Protein AF-A0A521VHK9-F1 (afdb_monomer)

Nearest PDB structures (foldseek):
  4nqz-assembly1_A  TM=6.795E-01  e=7.131E+00  Pseudomonas aeruginosa PAO1

Structure (mmCIF, N/CA/C/O backbone):
data_AF-A0A521VHK9-F1
#
_entry.id   AF-A0A521VHK9-F1
#
loop_
_atom_site.group_PDB
_atom_site.id
_atom_site.type_symbol
_atom_site.label_atom_id
_atom_site.label_alt_id
_atom_site.label_comp_id
_atom_site.label_asym_id
_atom_site.label_entity_id
_atom_site.label_seq_id
_atom_site.pdbx_PDB_ins_code
_atom_site.Cartn_x
_atom_site.Cartn_y
_atom_site.Cartn_z
_atom_site.occupancy
_atom_site.B_iso_or_equiv
_atom_site.auth_seq_id
_atom_site.auth_comp_id
_atom_site.auth_asym_id
_atom_site.auth_atom_id
_atom_site.pdbx_PDB_model_num
ATOM 1 N N . LEU A 1 1 ? 5.762 6.390 16.901 1.00 76.50 1 LEU A N 1
ATOM 2 C CA . LEU A 1 1 ? 4.989 6.015 15.692 1.00 76.50 1 LEU A CA 1
ATOM 3 C C . LEU A 1 1 ? 3.698 6.836 15.631 1.00 76.50 1 LEU A C 1
ATOM 5 O O . LEU A 1 1 ? 3.010 6.908 16.640 1.00 76.50 1 LEU A O 1
ATOM 9 N N . ARG A 1 2 ? 3.384 7.506 14.509 1.00 87.19 2 ARG A N 1
ATOM 10 C CA . ARG A 1 2 ? 2.198 8.387 14.388 1.00 87.19 2 ARG A CA 1
ATOM 11 C C . ARG A 1 2 ? 0.972 7.612 13.881 1.00 87.19 2 ARG A C 1
ATOM 13 O O . ARG A 1 2 ? 0.529 7.832 12.761 1.00 87.19 2 ARG A O 1
ATOM 20 N N . VAL A 1 3 ? 0.445 6.705 14.706 1.00 91.56 3 VAL A N 1
ATOM 21 C CA . VAL A 1 3 ? -0.664 5.803 14.327 1.00 91.56 3 VAL A CA 1
ATOM 22 C C . VAL A 1 3 ? -1.947 6.588 14.035 1.00 91.56 3 VAL A C 1
ATOM 24 O O . VAL A 1 3 ? -2.464 6.510 12.931 1.00 91.56 3 VAL A O 1
ATOM 27 N N . LYS A 1 4 ? -2.398 7.443 14.965 1.00 91.75 4 LYS A N 1
ATOM 28 C CA . LYS A 1 4 ? -3.632 8.238 14.794 1.00 91.75 4 LYS A CA 1
ATOM 29 C C . LYS A 1 4 ? -3.602 9.144 13.555 1.00 91.7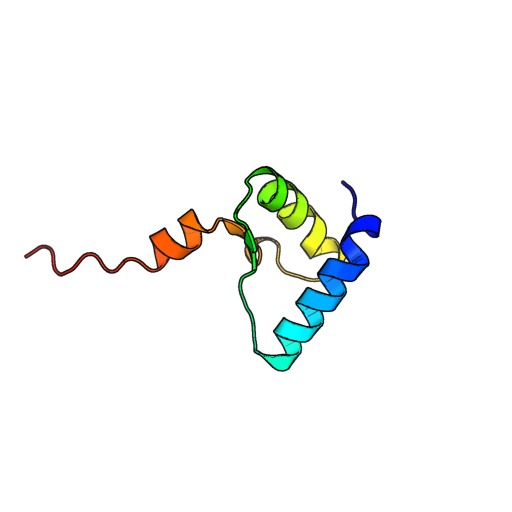5 4 LYS A C 1
ATOM 31 O O . LYS A 1 4 ? -4.592 9.253 12.847 1.00 91.75 4 LYS A O 1
ATOM 36 N N . GLY A 1 5 ? -2.447 9.743 13.252 1.00 93.00 5 GLY A N 1
ATOM 37 C CA . GLY A 1 5 ? -2.264 10.591 12.064 1.00 93.00 5 GLY A CA 1
ATOM 38 C C . GLY A 1 5 ? -2.216 9.822 10.735 1.00 93.00 5 GLY A C 1
ATOM 39 O O . GLY A 1 5 ? -2.028 10.424 9.678 1.00 93.00 5 GLY A O 1
ATOM 40 N N . ALA A 1 6 ? -2.320 8.494 10.759 1.00 94.12 6 ALA A N 1
ATOM 41 C CA . ALA A 1 6 ? -2.430 7.679 9.559 1.00 94.12 6 ALA A CA 1
ATOM 42 C C . ALA A 1 6 ? -3.879 7.348 9.183 1.00 94.12 6 ALA A C 1
ATOM 44 O O . ALA A 1 6 ? -4.085 6.933 8.050 1.00 94.12 6 ALA A O 1
ATOM 45 N N . LEU A 1 7 ? -4.859 7.591 10.065 1.00 95.62 7 LEU A N 1
ATOM 46 C CA . LEU A 1 7 ? -6.269 7.230 9.868 1.00 95.62 7 LEU A CA 1
ATOM 47 C C . LEU A 1 7 ? -6.829 7.552 8.466 1.00 95.62 7 LEU A C 1
ATOM 49 O O . LEU A 1 7 ? -7.220 6.602 7.796 1.00 95.62 7 LEU A O 1
ATOM 53 N N . PRO A 1 8 ? -6.770 8.799 7.948 1.00 96.38 8 PRO A N 1
ATOM 54 C CA . PRO A 1 8 ? -7.345 9.099 6.630 1.00 96.38 8 PRO A CA 1
ATOM 55 C C . PRO A 1 8 ? -6.667 8.327 5.487 1.00 96.38 8 PRO A C 1
ATOM 57 O O . PRO A 1 8 ? -7.280 8.021 4.471 1.00 96.38 8 PRO A O 1
ATOM 60 N N . ARG A 1 9 ? -5.386 7.972 5.648 1.00 95.19 9 ARG A N 1
ATOM 61 C CA . ARG A 1 9 ? -4.643 7.168 4.665 1.00 95.19 9 ARG A CA 1
ATOM 62 C C . ARG A 1 9 ? -5.000 5.683 4.764 1.00 95.19 9 ARG A C 1
ATOM 64 O O . ARG A 1 9 ? -4.962 4.995 3.753 1.00 95.19 9 ARG A O 1
ATOM 71 N N . MET A 1 10 ? -5.338 5.197 5.958 1.00 95.75 10 MET A N 1
ATOM 72 C CA . MET A 1 10 ? -5.776 3.815 6.181 1.00 95.75 10 MET A CA 1
ATOM 73 C C . MET A 1 10 ? -7.204 3.592 5.688 1.00 95.75 10 MET A C 1
ATOM 75 O O . MET A 1 10 ? -7.476 2.551 5.108 1.00 95.75 10 MET A O 1
ATOM 79 N N . GLU A 1 11 ? -8.088 4.577 5.851 1.00 96.62 11 GLU A N 1
ATOM 80 C CA . GLU A 1 11 ? -9.444 4.547 5.288 1.00 96.62 11 GLU A CA 1
ATOM 81 C C . GLU A 1 11 ? -9.402 4.511 3.757 1.00 96.62 11 GLU A C 1
ATOM 83 O O . GLU A 1 11 ? -10.037 3.656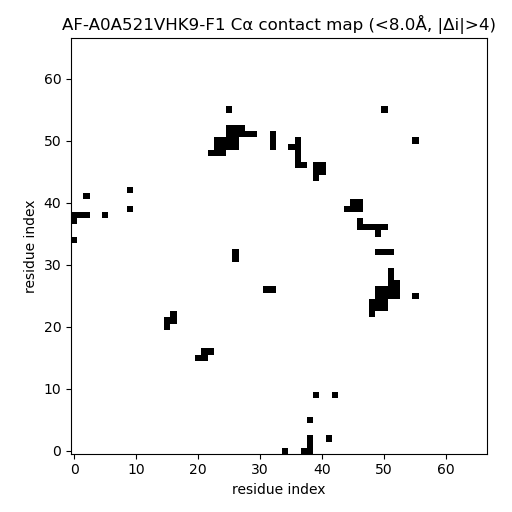 3.143 1.00 96.62 11 GLU A O 1
ATOM 88 N N . ALA A 1 12 ? -8.575 5.365 3.144 1.00 96.88 12 ALA A N 1
ATOM 89 C CA . ALA A 1 12 ? -8.359 5.341 1.700 1.00 96.88 12 ALA A CA 1
ATOM 90 C C . ALA A 1 12 ? -7.782 3.998 1.221 1.00 96.88 12 ALA A C 1
ATOM 92 O O . ALA A 1 12 ? -8.202 3.484 0.186 1.00 96.88 12 ALA A O 1
ATOM 93 N N . LEU A 1 13 ? -6.843 3.411 1.976 1.00 96.94 13 LEU A N 1
ATOM 94 C CA . LEU A 1 13 ? -6.296 2.091 1.666 1.00 96.94 13 LEU A CA 1
ATOM 95 C C . LEU A 1 13 ? -7.377 1.005 1.752 1.00 96.94 13 LEU A C 1
ATOM 97 O O . LEU A 1 13 ? -7.520 0.237 0.810 1.00 96.94 13 LEU A O 1
ATOM 101 N N . GLN A 1 14 ? -8.161 0.965 2.831 1.00 97.00 14 GLN A N 1
ATOM 102 C CA . GLN A 1 14 ? -9.246 -0.005 3.002 1.00 97.00 14 GLN A CA 1
ATOM 103 C C . GLN A 1 14 ? -10.245 0.064 1.845 1.00 97.00 14 GLN A C 1
ATOM 105 O O . GLN A 1 14 ? -10.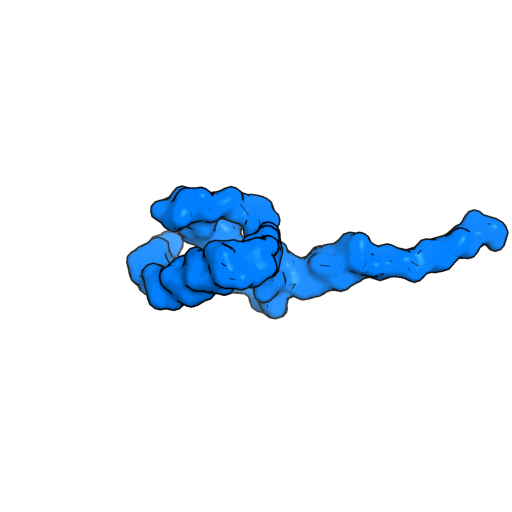577 -0.960 1.258 1.00 97.00 14 GLN A O 1
ATOM 110 N N . GLN A 1 15 ? -10.643 1.274 1.448 1.00 98.06 15 GLN A N 1
ATOM 111 C CA . GLN A 1 15 ? -11.573 1.468 0.341 1.00 98.06 15 GLN A CA 1
ATOM 112 C C . GLN A 1 15 ? -11.066 0.845 -0.968 1.00 98.06 15 GLN A C 1
ATOM 114 O O . GLN A 1 15 ? -11.827 0.166 -1.654 1.00 98.06 15 GLN A O 1
ATOM 119 N N . VAL A 1 16 ? -9.797 1.057 -1.336 1.00 97.62 16 VAL A N 1
ATOM 120 C CA . VAL A 1 16 ? -9.247 0.500 -2.588 1.00 97.62 16 VAL A CA 1
ATOM 121 C C . VAL A 1 16 ? -8.932 -0.991 -2.487 1.00 97.62 16 VAL A C 1
ATOM 123 O O . VAL A 1 16 ? -8.962 -1.689 -3.499 1.00 97.62 16 VAL A O 1
ATOM 126 N N . VAL A 1 17 ? -8.663 -1.499 -1.285 1.00 97.31 17 VAL A N 1
ATOM 127 C CA . VAL A 1 17 ? -8.547 -2.941 -1.031 1.00 97.31 17 VAL A CA 1
ATOM 128 C C . VAL A 1 17 ? -9.890 -3.616 -1.288 1.00 97.31 17 VAL A C 1
ATOM 130 O O . VAL A 1 17 ? -9.944 -4.569 -2.059 1.00 97.31 17 VAL A O 1
ATOM 133 N N . ASP A 1 18 ? -10.972 -3.073 -0.733 1.00 97.31 18 ASP A N 1
ATOM 134 C CA . ASP A 1 18 ? -12.311 -3.648 -0.874 1.00 97.31 18 ASP A CA 1
ATOM 135 C C . ASP A 1 18 ? -12.863 -3.488 -2.299 1.00 97.31 18 ASP A C 1
ATOM 137 O O . ASP A 1 18 ? -13.485 -4.403 -2.834 1.00 97.31 18 ASP A O 1
ATOM 141 N N . ALA A 1 19 ? -12.616 -2.341 -2.942 1.00 98.31 19 ALA A N 1
ATOM 142 C CA . ALA A 1 19 ? -13.148 -2.044 -4.273 1.00 98.31 19 ALA A CA 1
ATOM 143 C C . ALA A 1 19 ? -12.338 -2.663 -5.426 1.00 98.31 19 ALA A C 1
ATOM 145 O O . ALA A 1 19 ? -12.903 -2.964 -6.479 1.00 98.31 19 ALA A O 1
ATOM 146 N N . HIS A 1 20 ? -11.019 -2.814 -5.265 1.00 97.88 20 HIS A N 1
ATOM 147 C CA . HIS A 1 20 ? -10.116 -3.201 -6.358 1.00 97.88 20 HIS A CA 1
ATOM 148 C C . HIS A 1 20 ? -9.203 -4.386 -6.029 1.00 97.88 20 HIS A C 1
ATOM 150 O O . HIS A 1 20 ? -8.407 -4.784 -6.879 1.00 97.88 20 HIS A O 1
ATOM 156 N N . GLY A 1 21 ? -9.282 -4.954 -4.824 1.00 96.44 21 GLY A N 1
ATOM 157 C CA . GLY A 1 21 ? -8.438 -6.080 -4.426 1.00 96.44 21 GLY A CA 1
ATOM 158 C C . GLY A 1 21 ? -6.953 -5.723 -4.342 1.00 96.44 21 GLY A C 1
ATOM 159 O O . GLY A 1 21 ? -6.102 -6.581 -4.579 1.00 96.44 21 GLY A O 1
ATOM 160 N N . VAL A 1 22 ? -6.619 -4.459 -4.047 1.00 95.94 22 VAL A N 1
ATOM 161 C CA . VAL A 1 22 ? -5.221 -4.030 -3.894 1.00 95.94 22 VAL A CA 1
ATOM 162 C C . VAL A 1 22 ? -4.554 -4.857 -2.796 1.00 95.94 22 VAL A C 1
ATOM 164 O O . VAL A 1 22 ? -5.034 -4.920 -1.671 1.00 95.94 22 VAL A O 1
ATOM 167 N N . ASN A 1 23 ? -3.416 -5.468 -3.111 1.00 95.06 23 ASN A N 1
ATOM 168 C CA . ASN A 1 23 ? -2.675 -6.340 -2.195 1.00 95.06 23 ASN A CA 1
ATOM 169 C C . ASN A 1 23 ? -1.303 -5.777 -1.792 1.00 95.06 23 ASN A C 1
ATOM 171 O O . AS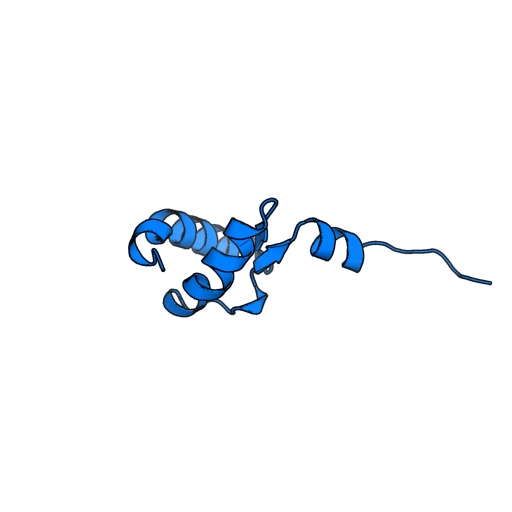N A 1 23 ? -0.619 -6.373 -0.963 1.00 95.06 23 ASN A O 1
ATOM 175 N N . PHE A 1 24 ? -0.895 -4.642 -2.368 1.00 96.88 24 PHE A N 1
ATOM 176 C CA . PHE A 1 24 ? 0.412 -4.048 -2.122 1.00 96.88 24 PHE A CA 1
ATOM 177 C C . PHE A 1 24 ? 0.372 -2.518 -2.187 1.00 96.88 24 PHE A C 1
ATOM 179 O O . PHE A 1 24 ? -0.014 -1.921 -3.191 1.00 96.88 24 PHE A O 1
ATOM 186 N N . MET A 1 25 ? 0.827 -1.867 -1.121 1.00 96.81 25 MET A N 1
ATOM 187 C CA . MET A 1 25 ? 1.014 -0.426 -1.025 1.00 96.81 25 MET A CA 1
ATOM 188 C C . MET A 1 25 ? 2.465 -0.078 -1.375 1.00 96.81 25 MET A C 1
ATOM 190 O O . MET A 1 25 ? 3.381 -0.221 -0.561 1.00 96.81 25 MET A O 1
ATOM 194 N N . ALA A 1 26 ? 2.688 0.419 -2.590 1.00 97.12 26 ALA A N 1
ATOM 195 C CA . ALA A 1 26 ? 4.007 0.867 -3.016 1.00 97.12 26 ALA A CA 1
ATOM 196 C C . ALA A 1 26 ? 4.321 2.270 -2.476 1.00 97.12 26 ALA A C 1
ATOM 198 O O . ALA A 1 26 ? 3.557 3.219 -2.645 1.00 97.12 26 ALA A O 1
ATOM 199 N N . THR A 1 27 ? 5.483 2.421 -1.848 1.00 97.25 27 THR A N 1
ATOM 200 C CA . THR A 1 27 ? 5.972 3.696 -1.320 1.00 97.25 27 THR A CA 1
ATOM 201 C C . THR A 1 27 ? 7.225 4.134 -2.072 1.00 97.25 27 THR A C 1
ATOM 203 O O . THR A 1 27 ? 8.159 3.358 -2.273 1.00 97.25 27 THR A O 1
ATOM 206 N N . ILE A 1 28 ? 7.258 5.398 -2.497 1.00 96.94 28 ILE A N 1
ATOM 207 C CA . ILE A 1 28 ? 8.423 5.993 -3.177 1.00 96.94 28 ILE A CA 1
ATOM 208 C C . ILE A 1 28 ? 9.507 6.461 -2.195 1.00 96.94 28 ILE A C 1
ATOM 210 O O . ILE A 1 28 ? 10.643 6.721 -2.572 1.00 96.94 28 ILE A O 1
ATOM 214 N N . CYS A 1 29 ? 9.162 6.567 -0.913 1.00 96.94 29 CYS A N 1
ATOM 215 C CA . CYS A 1 29 ? 10.012 7.149 0.110 1.00 96.94 29 CYS A CA 1
ATOM 216 C C . CYS A 1 29 ? 10.368 6.117 1.187 1.00 96.94 29 CYS A C 1
ATOM 218 O O . CYS A 1 29 ? 9.483 5.484 1.770 1.00 96.94 29 CYS A O 1
ATOM 220 N N . ALA A 1 30 ? 11.660 5.994 1.504 1.00 95.19 30 ALA A N 1
ATOM 221 C CA . ALA A 1 30 ? 12.157 5.020 2.477 1.00 95.19 30 ALA A CA 1
ATOM 222 C C . ALA A 1 30 ? 11.583 5.236 3.889 1.00 95.19 30 ALA A C 1
ATOM 224 O O . ALA A 1 30 ? 11.183 4.271 4.544 1.00 95.19 30 ALA A O 1
ATOM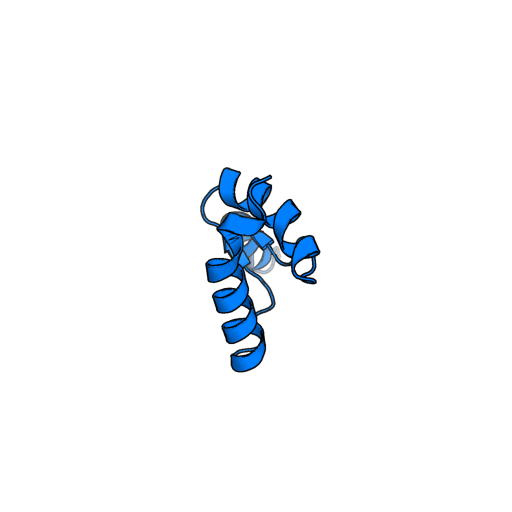 225 N N . ILE A 1 31 ? 11.465 6.492 4.346 1.00 95.19 31 ILE A N 1
ATOM 226 C CA . ILE A 1 31 ? 10.861 6.777 5.657 1.00 95.19 31 ILE A CA 1
ATOM 227 C C . ILE A 1 31 ? 9.368 6.428 5.673 1.00 95.19 31 ILE A C 1
ATOM 229 O O . ILE A 1 31 ? 8.879 5.934 6.686 1.00 95.19 31 ILE A O 1
ATOM 233 N N . CYS A 1 32 ? 8.653 6.583 4.552 1.00 95.31 32 CYS A N 1
ATOM 234 C CA . CYS A 1 32 ? 7.257 6.154 4.448 1.00 95.31 32 CYS A CA 1
ATOM 235 C C . CYS A 1 32 ? 7.132 4.634 4.606 1.00 95.31 32 CYS A C 1
ATOM 237 O O . CYS A 1 32 ? 6.307 4.194 5.405 1.00 95.31 32 CYS A O 1
ATOM 239 N N . LYS A 1 33 ? 7.980 3.836 3.936 1.00 95.50 33 LYS A N 1
ATOM 240 C CA . LYS A 1 33 ? 8.020 2.370 4.121 1.00 95.50 33 LYS A CA 1
ATOM 241 C C . LYS A 1 33 ? 8.247 2.001 5.591 1.00 95.50 33 LYS A C 1
ATOM 243 O O . LYS A 1 33 ? 7.493 1.215 6.168 1.00 95.50 33 LYS A O 1
ATOM 248 N N . ALA A 1 34 ? 9.262 2.595 6.219 1.00 94.56 34 ALA A N 1
ATOM 249 C CA . ALA A 1 34 ? 9.595 2.331 7.620 1.00 94.56 34 ALA A CA 1
ATOM 250 C C . ALA A 1 34 ? 8.452 2.723 8.575 1.00 94.56 34 ALA A C 1
ATOM 252 O O . ALA A 1 34 ? 8.154 2.013 9.533 1.00 94.56 34 ALA A O 1
ATOM 253 N N . GLN A 1 35 ? 7.771 3.832 8.291 1.00 94.94 35 GLN A N 1
ATOM 254 C CA . GLN A 1 35 ? 6.659 4.321 9.094 1.00 94.94 35 GLN A CA 1
ATOM 255 C C . GLN A 1 35 ? 5.424 3.423 8.951 1.00 94.94 35 GLN A C 1
ATOM 257 O O . GLN A 1 35 ? 4.833 3.040 9.963 1.00 94.94 35 GLN A O 1
ATOM 262 N N . PHE A 1 36 ? 5.025 3.097 7.721 1.00 96.12 36 PHE A N 1
ATOM 263 C CA . PHE A 1 36 ? 3.787 2.368 7.454 1.00 96.12 36 PHE A CA 1
ATOM 264 C C . PHE A 1 36 ? 3.870 0.884 7.771 1.00 96.12 36 PHE A C 1
ATOM 266 O O . PHE A 1 36 ? 2.891 0.355 8.285 1.00 96.12 36 PHE A O 1
ATOM 273 N N . SER A 1 37 ? 5.026 0.241 7.585 1.00 95.62 37 SER A N 1
ATOM 274 C CA . SER A 1 37 ? 5.215 -1.168 7.978 1.00 95.62 37 SER A CA 1
ATOM 275 C C . SER A 1 37 ? 4.877 -1.404 9.452 1.00 95.62 37 SER A C 1
ATOM 277 O O . SER A 1 37 ? 4.355 -2.448 9.823 1.00 95.62 37 SER A O 1
ATOM 279 N N . LYS A 1 38 ? 5.095 -0.403 10.309 1.00 95.31 38 LYS A N 1
ATOM 280 C CA . LYS A 1 38 ? 4.701 -0.470 11.718 1.00 95.31 38 LYS A CA 1
ATOM 281 C C . LYS A 1 38 ? 3.305 0.083 12.006 1.00 95.31 38 LYS A C 1
ATOM 283 O O . LYS A 1 38 ? 2.806 -0.177 13.088 1.00 95.31 38 LYS A O 1
ATOM 288 N N . VAL A 1 39 ? 2.665 0.825 11.098 1.00 95.94 39 VAL A N 1
ATOM 289 C CA . VAL A 1 39 ? 1.293 1.339 11.297 1.00 95.94 39 VAL A CA 1
ATOM 290 C C . VAL A 1 39 ? 0.217 0.390 10.810 1.00 95.94 39 VAL A C 1
ATOM 292 O O . VAL A 1 39 ? -0.775 0.227 11.510 1.00 95.94 39 VAL A O 1
ATOM 295 N N . LEU A 1 40 ? 0.405 -0.224 9.646 1.00 96.12 40 LEU A N 1
ATOM 296 C CA . LEU A 1 40 ? -0.573 -1.113 9.015 1.00 96.12 40 LEU A CA 1
ATOM 297 C C . LEU A 1 40 ? -1.125 -2.195 9.965 1.00 96.12 40 LEU A C 1
ATOM 299 O O . LEU A 1 40 ? -2.349 -2.333 10.019 1.00 96.12 40 LEU A O 1
ATOM 303 N N . PRO A 1 41 ? -0.306 -2.850 10.819 1.00 96.31 41 PRO A N 1
ATOM 304 C CA . PRO A 1 41 ? -0.815 -3.834 11.778 1.00 96.31 41 PRO A CA 1
ATOM 305 C C . PRO A 1 41 ? -1.833 -3.280 12.786 1.00 96.31 41 PRO A C 1
ATOM 307 O O . PRO A 1 41 ? -2.740 -4.000 13.195 1.00 96.31 41 PRO A O 1
ATOM 310 N N . TYR A 1 42 ? -1.748 -1.995 13.159 1.00 96.19 42 TYR A N 1
ATOM 311 C CA . TYR A 1 42 ? -2.743 -1.363 14.043 1.00 96.19 42 TYR A CA 1
ATOM 312 C C . TYR A 1 42 ? -4.118 -1.222 13.379 1.00 96.19 42 TYR A C 1
ATOM 314 O O . TYR A 1 42 ? -5.124 -1.100 14.073 1.00 96.19 42 TYR A O 1
ATOM 322 N N . TYR A 1 43 ? -4.156 -1.254 12.048 1.00 94.94 43 TYR A N 1
ATOM 323 C CA . TYR A 1 43 ? -5.361 -1.188 11.227 1.00 94.94 43 TYR A CA 1
ATOM 324 C C . TYR A 1 43 ? -5.718 -2.549 10.613 1.00 94.94 43 TYR A C 1
ATOM 326 O O . TYR A 1 43 ? -6.513 -2.607 9.686 1.00 94.94 43 TYR A O 1
ATOM 334 N N . LYS A 1 44 ? -5.167 -3.647 11.159 1.00 94.75 44 LYS A N 1
ATOM 335 C CA . LYS A 1 44 ? -5.417 -5.039 10.736 1.00 94.75 44 LYS A CA 1
ATOM 336 C C . LYS A 1 44 ? -4.934 -5.393 9.323 1.00 94.75 44 LYS A C 1
ATOM 338 O O . LYS A 1 44 ? -5.321 -6.431 8.797 1.00 94.75 44 LYS A O 1
ATOM 343 N N . PHE A 1 45 ? -4.053 -4.585 8.742 1.00 96.44 45 PHE A N 1
ATOM 344 C CA . PHE A 1 45 ? -3.342 -4.942 7.518 1.00 96.44 45 PHE A CA 1
ATOM 345 C C . PHE A 1 45 ? -2.057 -5.707 7.835 1.00 96.44 45 PHE A C 1
ATOM 347 O O . PHE A 1 45 ? -1.412 -5.468 8.861 1.00 96.44 45 PHE A O 1
ATOM 354 N N . ASP A 1 46 ? -1.655 -6.591 6.924 1.00 95.62 46 ASP A N 1
ATOM 355 C CA . ASP A 1 46 ? -0.379 -7.292 7.030 1.00 95.62 46 ASP A CA 1
ATOM 356 C C . ASP A 1 46 ? 0.807 -6.317 6.912 1.00 95.62 46 ASP A C 1
ATOM 358 O O . ASP A 1 46 ? 0.784 -5.351 6.144 1.00 95.62 46 ASP A O 1
ATOM 362 N N . MET A 1 47 ? 1.876 -6.568 7.672 1.00 95.00 47 MET A N 1
ATOM 363 C CA . MET A 1 47 ? 3.076 -5.723 7.649 1.00 95.00 47 MET A CA 1
ATOM 364 C C . MET A 1 47 ? 3.786 -5.749 6.285 1.00 95.00 47 MET A C 1
ATOM 366 O O . MET A 1 47 ? 4.380 -4.745 5.887 1.00 95.00 47 MET A O 1
ATOM 370 N N . GLY A 1 48 ? 3.744 -6.882 5.585 1.00 93.75 48 GLY A N 1
ATOM 371 C CA . GLY A 1 48 ? 4.312 -7.094 4.256 1.00 93.75 48 GLY A CA 1
ATOM 372 C C . GLY A 1 48 ? 3.485 -6.486 3.125 1.00 93.75 48 GLY A C 1
ATOM 373 O O . GLY A 1 48 ? 3.980 -6.389 2.005 1.00 93.75 48 GLY A O 1
ATOM 374 N N . MET A 1 49 ? 2.275 -5.998 3.415 1.00 96.06 49 MET A N 1
ATOM 375 C CA . MET A 1 49 ? 1.4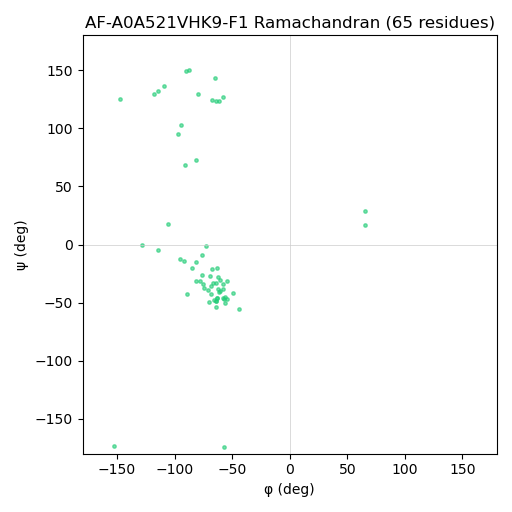41 -5.310 2.431 1.00 96.06 49 MET A CA 1
ATOM 376 C C . MET A 1 49 ? 2.085 -4.011 1.923 1.00 96.06 49 MET A C 1
ATOM 378 O O . MET A 1 49 ? 1.722 -3.536 0.857 1.00 96.06 49 MET A O 1
ATOM 382 N N . VAL A 1 50 ? 3.040 -3.410 2.642 1.00 96.94 50 VAL A N 1
ATOM 383 C CA . VAL A 1 50 ? 3.740 -2.193 2.197 1.00 96.94 50 VAL A CA 1
ATOM 384 C C . VAL A 1 50 ? 5.188 -2.462 1.811 1.00 96.94 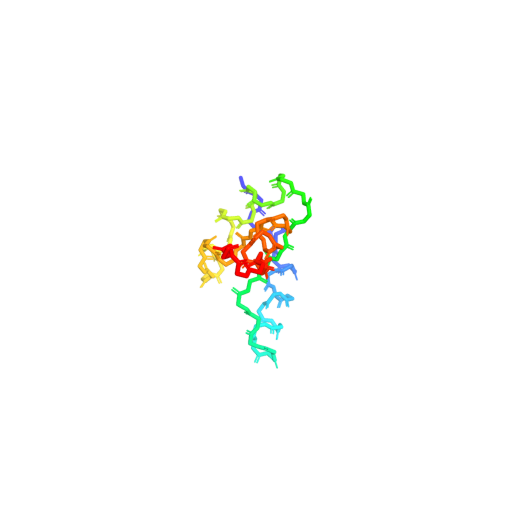50 VAL A C 1
ATOM 386 O O . VAL A 1 50 ? 5.954 -3.089 2.543 1.00 96.94 50 VAL A O 1
ATOM 389 N N . GLY A 1 51 ? 5.617 -1.880 0.694 1.00 97.00 51 GLY A N 1
ATOM 390 C CA . GLY A 1 51 ? 7.005 -1.962 0.255 1.00 97.00 51 GLY A CA 1
ATOM 391 C C . GLY A 1 51 ? 7.446 -0.781 -0.594 1.00 97.00 51 GLY A C 1
ATOM 392 O O . GLY A 1 51 ? 6.757 0.231 -0.704 1.00 97.00 51 GLY A O 1
ATOM 393 N N . GLY A 1 52 ? 8.663 -0.871 -1.126 1.00 97.38 52 GLY A N 1
ATOM 394 C CA . GLY A 1 52 ? 9.254 0.188 -1.944 1.00 97.38 52 GLY A CA 1
ATOM 395 C C . GLY A 1 52 ? 8.920 0.003 -3.421 1.00 97.38 52 GLY A C 1
ATOM 396 O O . GLY A 1 52 ? 8.840 -1.131 -3.885 1.00 97.38 52 GLY A O 1
ATOM 397 N N . VAL A 1 53 ? 8.812 1.095 -4.180 1.00 96.81 53 VAL A N 1
ATOM 398 C CA . VAL A 1 53 ? 8.620 1.017 -5.644 1.00 96.81 53 VAL A CA 1
ATOM 399 C C . VAL A 1 53 ? 9.746 0.245 -6.344 1.00 96.81 53 VAL A C 1
ATOM 401 O O . VAL A 1 53 ? 9.484 -0.486 -7.288 1.00 96.81 53 VAL A O 1
ATOM 404 N N . HIS A 1 54 ? 10.988 0.334 -5.853 1.00 95.62 54 HIS A N 1
ATOM 405 C CA . HIS A 1 54 ? 12.111 -0.431 -6.412 1.00 95.62 54 HIS A CA 1
ATOM 406 C C . HIS A 1 54 ? 11.980 -1.935 -6.160 1.00 95.62 54 HIS A C 1
ATOM 408 O O . HIS A 1 54 ? 12.338 -2.716 -7.028 1.00 95.62 54 HIS A O 1
ATOM 414 N N . GLN A 1 55 ? 11.445 -2.337 -5.001 1.00 94.19 55 GLN A N 1
ATOM 415 C CA . GLN A 1 55 ? 11.167 -3.744 -4.706 1.00 94.19 55 GLN A CA 1
ATOM 416 C C . GLN A 1 55 ? 10.068 -4.266 -5.639 1.00 94.19 55 GLN A C 1
ATOM 418 O O . GLN A 1 55 ? 10.264 -5.277 -6.294 1.00 94.19 55 GLN A O 1
ATOM 423 N N . LEU A 1 56 ? 8.969 -3.514 -5.778 1.00 95.44 56 LEU A N 1
ATOM 424 C CA . LEU A 1 56 ? 7.863 -3.876 -6.668 1.00 95.44 56 LEU A CA 1
ATOM 425 C C . LEU A 1 56 ? 8.320 -4.052 -8.122 1.00 95.44 56 LEU A C 1
ATOM 427 O O . LEU A 1 56 ? 7.968 -5.033 -8.766 1.00 95.44 56 LEU A O 1
ATOM 431 N N . VAL A 1 57 ? 9.104 -3.103 -8.639 1.00 95.06 57 VAL A N 1
ATOM 432 C CA . VAL A 1 57 ? 9.637 -3.193 -10.003 1.00 95.06 57 VAL A CA 1
ATOM 433 C C . VAL A 1 57 ? 10.667 -4.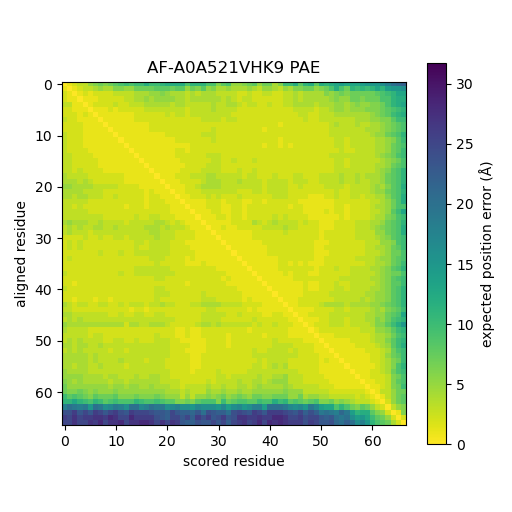317 -10.102 1.00 95.06 57 VAL A C 1
ATOM 435 O O . VAL A 1 57 ? 10.612 -5.080 -11.055 1.00 95.06 57 VAL A O 1
ATOM 438 N N . GLY A 1 58 ? 11.556 -4.465 -9.116 1.00 94.62 58 GLY A N 1
ATOM 439 C CA . GLY A 1 58 ? 12.546 -5.543 -9.057 1.00 94.62 58 GLY A CA 1
ATOM 440 C C . GLY A 1 58 ? 11.919 -6.932 -9.166 1.00 94.62 58 GLY A C 1
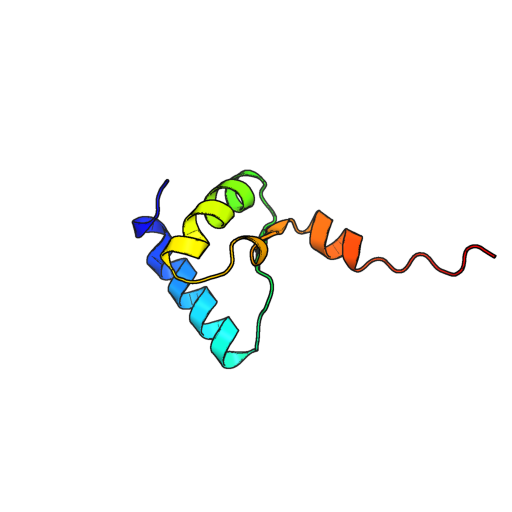ATOM 441 O O . GLY A 1 58 ? 12.353 -7.727 -9.994 1.00 94.62 58 GLY A O 1
ATOM 442 N N . ASP A 1 59 ? 10.851 -7.178 -8.407 1.00 92.38 59 ASP A N 1
ATOM 443 C CA . ASP A 1 59 ? 10.102 -8.439 -8.424 1.00 92.38 59 ASP A CA 1
ATOM 444 C C . ASP A 1 59 ? 9.321 -8.638 -9.741 1.00 92.38 59 ASP A C 1
ATOM 446 O O . ASP A 1 59 ? 9.062 -9.768 -10.160 1.00 92.38 59 ASP A O 1
ATOM 450 N N . ALA A 1 60 ? 8.944 -7.545 -10.415 1.00 93.19 60 ALA A N 1
ATOM 451 C CA . ALA A 1 60 ? 8.207 -7.574 -11.678 1.00 93.19 60 ALA A CA 1
ATOM 452 C C . ALA A 1 60 ? 9.103 -7.724 -12.922 1.00 93.19 60 ALA A C 1
ATOM 454 O O . ALA A 1 60 ? 8.605 -8.110 -13.985 1.00 93.19 60 ALA A O 1
ATOM 455 N N . ILE A 1 61 ? 10.402 -7.414 -12.826 1.00 93.19 61 ILE A N 1
ATOM 456 C CA . ILE A 1 61 ? 11.319 -7.472 -13.967 1.00 93.19 61 ILE A CA 1
ATOM 457 C C . ILE A 1 61 ? 11.447 -8.918 -14.457 1.00 93.19 61 ILE A C 1
ATOM 459 O O . ILE A 1 61 ? 11.856 -9.830 -13.741 1.00 93.19 61 ILE A O 1
ATOM 463 N N . ARG A 1 62 ? 11.154 -9.114 -15.744 1.00 90.44 62 ARG A N 1
ATOM 464 C CA . ARG A 1 62 ? 11.443 -10.347 -16.473 1.00 90.44 62 ARG A CA 1
ATOM 465 C C . ARG A 1 62 ? 12.745 -10.156 -17.237 1.00 90.44 62 ARG A C 1
ATOM 467 O O . ARG A 1 62 ? 12.751 -9.611 -18.337 1.00 90.44 62 ARG A O 1
ATOM 474 N N . LEU A 1 63 ? 13.846 -10.594 -16.637 1.00 86.00 63 LEU A N 1
ATOM 475 C CA . LEU A 1 63 ? 15.078 -10.845 -17.379 1.00 86.00 63 LEU A CA 1
ATOM 476 C C . LEU A 1 63 ? 14.771 -12.053 -18.274 1.00 86.00 63 LEU A C 1
ATOM 478 O O . LEU A 1 63 ? 14.242 -13.044 -17.772 1.00 86.00 63 LEU A O 1
ATOM 482 N N . GLY A 1 64 ? 14.957 -11.937 -19.589 1.00 82.38 64 GLY A N 1
ATOM 483 C CA . GLY A 1 64 ? 14.656 -13.013 -20.541 1.00 82.38 64 GLY A CA 1
ATOM 484 C C . GLY A 1 64 ? 15.410 -14.316 -20.238 1.00 82.38 64 GLY A C 1
ATOM 485 O O . GLY A 1 64 ? 16.093 -14.449 -19.223 1.00 82.38 64 GLY A O 1
ATOM 486 N N . ARG A 1 65 ? 15.288 -15.313 -21.120 1.00 70.00 65 ARG A N 1
ATOM 487 C CA . ARG A 1 65 ? 16.045 -16.559 -20.959 1.00 70.00 65 ARG A CA 1
ATOM 488 C C . ARG A 1 65 ? 17.544 -16.227 -21.008 1.00 70.00 65 ARG A C 1
ATOM 490 O O . ARG A 1 65 ? 17.997 -15.592 -21.950 1.00 70.00 65 ARG A O 1
ATOM 497 N N . ASN A 1 66 ? 18.273 -16.607 -19.961 1.00 66.19 66 ASN A N 1
ATOM 498 C CA . ASN A 1 66 ? 19.725 -16.726 -20.018 1.00 66.19 66 ASN A CA 1
ATOM 499 C C . ASN A 1 66 ? 20.018 -18.092 -20.652 1.00 66.19 66 ASN A C 1
ATOM 501 O O . ASN A 1 66 ? 20.311 -19.046 -19.931 1.00 66.19 66 ASN A O 1
ATOM 505 N N . ASP A 1 67 ? 19.792 -18.227 -21.956 1.00 58.12 67 ASP A N 1
ATOM 506 C CA . ASP A 1 67 ? 20.393 -19.302 -22.746 1.00 58.12 67 ASP A CA 1
ATOM 507 C C . ASP A 1 67 ? 21.742 -18.886 -23.334 1.00 58.12 67 ASP A C 1
ATOM 509 O O . ASP A 1 67 ? 21.889 -17.709 -23.734 1.00 58.12 67 ASP A O 1
#

Secondary structure (DSSP, 8-state):
---GGGHHHHHHHHHHHHHH----EEESSHHHHHHHHHHGGGGT--GGGEEEHHHHHHHH-------

Solvent-accessible surface area (backbone atoms only — not comparable to full-atom values): 4073 Å² total; per-residue (Å²): 133,72,55,80,84,37,48,76,61,50,54,54,48,50,51,44,29,75,75,68,64,58,73,68,49,72,26,92,42,72,67,54,36,64,54,43,37,69,36,34,51,82,74,75,38,61,46,80,32,45,37,41,48,66,55,56,49,60,76,64,59,76,77,73,86,90,121

Foldseek 3Di:
DPQVVCVVVLVVVVVCCVVPVQQAAEDQDPVCLVVVLVRQVVVVHHSRNYDYPCVVVVVVDDPDDPD

Sequence (67 aa):
LRVKGALPRMEALQQVVDAHGVNFMATICAICKAQFSKVLPYYKFDMGMVGGVHQLVGDAIRLGRND

Radius of gyration: 14.12 Å; Cα contacts (8 Å, |Δi|>4): 51; chains: 1; bounding box: 34×30×38 Å

pLDDT: mean 93.5, std 7.22, range [58.12, 98.31]

Mean predicted aligned error: 4.01 Å